Protein AF-A0A2V9Z1U7-F1 (afdb_monomer_lite)

Radius of gyration: 29.33 Å; chains: 1; bounding box: 51×24×94 Å

Foldseek 3Di:
DAPPPQDDKDKDKDKDKDKDDPDPQKIKMKIKIKIKIFQDWDFDFLFDADPVVLVLLQVQCCVVVNDPPPDDSQQRDAKDARPDPPGLARMRARCVQQVNRTLLGGQAVPCVDPRVVCLVSSLRRCVSVVGDSVCHCVPDDRPPRDNDHTDGHTGRGDMDMDMDIDMDMDGDDDDD

Secondary structure (DSSP, 8-state):
-B-TT----EEEEEEEEEEEEEETTEEEEEEEEEEEEEEEEEEEETT---HHHHHHHHHHHHHTTSS-TTS-GGG----EE--STT-S-SEE--TTTTTTT-TT-S-TTTTTTTTGGGHHHHHHHHHHHT------TTTS--TT---SS--EEEEEEEEEEEEEEEEEEEE-----

Sequence (176 aa):
PQGKNFVYSYSQQVNFTVEQDLGNGFALSLAYNYNGGRHLNRPINANAPRGDLLAANWQAAVAAGAAQGTTSPLSVGSCGVNPIPGSPLPFYVPAPLVSFFRPSGLNPSLAGGAFTPCIPLALADMQATGLNAACNPAATGLANCVPFSDMDANYSNGSSIYHGFSTNLRKRFGSH

Structure (mmCIF, N/CA/C/O backbone):
data_AF-A0A2V9Z1U7-F1
#
_entry.id   AF-A0A2V9Z1U7-F1
#
loop_
_atom_site.group_PDB
_atom_site.id
_atom_site.type_symbol
_atom_site.label_atom_id
_atom_site.label_alt_id
_atom_site.label_comp_id
_atom_site.label_asym_id
_atom_site.label_entity_id
_atom_site.label_seq_id
_atom_site.pdbx_PDB_ins_code
_atom_site.Cartn_x
_atom_site.Cartn_y
_atom_site.Cartn_z
_atom_site.occupancy
_atom_site.B_iso_or_equiv
_atom_site.auth_seq_id
_atom_site.auth_comp_id
_atom_site.auth_asym_id
_atom_site.auth_atom_id
_atom_site.pdbx_PDB_model_num
ATOM 1 N N . PRO A 1 1 ? -17.326 3.545 0.728 1.00 52.25 1 PRO A N 1
ATOM 2 C CA . PRO A 1 1 ? -17.558 2.116 0.409 1.00 52.25 1 PRO A CA 1
ATOM 3 C C . PRO A 1 1 ? -17.454 1.295 1.696 1.00 52.25 1 PRO A C 1
ATOM 5 O O . PRO A 1 1 ? -16.629 1.618 2.543 1.00 52.25 1 PRO A O 1
ATOM 8 N N . GLN A 1 2 ? -18.326 0.308 1.881 1.00 45.94 2 GLN A N 1
ATOM 9 C CA . GLN A 1 2 ? -18.395 -0.480 3.117 1.00 45.94 2 GLN A CA 1
ATOM 10 C C . GLN A 1 2 ? -17.534 -1.737 2.946 1.00 45.94 2 GLN A C 1
ATOM 12 O O . GLN A 1 2 ? -17.553 -2.341 1.872 1.00 45.94 2 GLN A O 1
ATOM 17 N N . GLY A 1 3 ? -16.773 -2.140 3.967 1.00 55.97 3 GLY A N 1
ATOM 18 C CA . GLY A 1 3 ? -16.078 -3.429 3.921 1.00 55.97 3 GLY A CA 1
ATOM 19 C C . GLY A 1 3 ? -17.072 -4.579 3.694 1.00 55.97 3 GLY A C 1
ATOM 20 O O . GLY A 1 3 ? -18.197 -4.524 4.186 1.00 55.97 3 GLY A O 1
ATOM 21 N N . LYS A 1 4 ? -16.663 -5.640 2.980 1.00 53.56 4 LYS A N 1
ATOM 22 C CA . LYS A 1 4 ? -17.518 -6.804 2.641 1.00 53.56 4 LYS A CA 1
ATOM 23 C C . LYS A 1 4 ? -18.218 -7.444 3.859 1.00 53.56 4 LYS A C 1
ATOM 25 O O . LYS A 1 4 ? -19.265 -8.055 3.698 1.00 53.56 4 LYS A O 1
ATOM 30 N N . ASN A 1 5 ? -17.670 -7.248 5.062 1.00 60.91 5 ASN A N 1
ATOM 31 C CA . ASN A 1 5 ? -18.183 -7.759 6.338 1.00 60.91 5 ASN A CA 1
ATOM 32 C C . ASN A 1 5 ? -18.573 -6.628 7.312 1.00 60.91 5 ASN A C 1
ATOM 34 O O . ASN A 1 5 ? -18.340 -6.736 8.515 1.00 60.91 5 ASN A O 1
ATOM 38 N N . PHE A 1 6 ? -19.075 -5.496 6.812 1.00 55.62 6 PHE A N 1
ATOM 39 C CA . PHE A 1 6 ? -19.526 -4.409 7.680 1.00 55.62 6 PHE A CA 1
ATOM 40 C C . PHE A 1 6 ? -20.732 -4.858 8.518 1.00 55.62 6 PHE A C 1
ATOM 42 O O . PHE A 1 6 ? -21.771 -5.233 7.981 1.00 55.62 6 PHE A O 1
ATOM 49 N N . VAL A 1 7 ? -20.587 -4.796 9.841 1.00 62.97 7 VAL A N 1
ATOM 50 C CA . VAL A 1 7 ? -21.647 -5.056 10.823 1.00 62.97 7 VAL A CA 1
ATOM 51 C C . VAL A 1 7 ? -21.935 -3.749 11.552 1.00 62.97 7 VAL A C 1
ATOM 53 O O . VAL A 1 7 ? -21.013 -2.981 11.816 1.00 62.97 7 VAL A O 1
ATOM 56 N N . TYR A 1 8 ? -23.193 -3.464 11.876 1.00 64.31 8 TYR A N 1
ATOM 57 C CA . TYR A 1 8 ? -23.514 -2.272 12.659 1.00 64.31 8 TYR A CA 1
ATOM 58 C C . TYR A 1 8 ? -22.912 -2.355 14.066 1.00 64.31 8 TYR A C 1
ATOM 60 O O . TYR A 1 8 ? -22.932 -3.408 14.706 1.00 64.31 8 TYR A O 1
ATOM 68 N N . SER A 1 9 ? -22.389 -1.226 14.545 1.00 63.44 9 SER A N 1
ATOM 69 C CA . SER A 1 9 ? -21.884 -1.101 15.908 1.00 63.44 9 SER A CA 1
ATOM 70 C C . SER A 1 9 ? -22.987 -1.395 16.914 1.00 63.44 9 SER A C 1
ATOM 72 O O . SER A 1 9 ? -24.092 -0.865 16.785 1.00 63.44 9 SER A O 1
ATOM 74 N N . TYR A 1 10 ? -22.672 -2.156 17.954 1.00 70.81 10 TYR A N 1
ATOM 75 C CA . TYR A 1 10 ? -23.568 -2.339 19.091 1.00 70.81 10 TYR A CA 1
ATOM 76 C C . TYR A 1 10 ? -22.789 -2.251 20.400 1.00 70.81 10 TYR A C 1
ATOM 78 O O . TYR A 1 10 ? -21.583 -2.503 20.438 1.00 70.81 10 TYR A O 1
ATOM 86 N N . SER A 1 11 ? -23.476 -1.894 21.483 1.00 76.69 11 SER A N 1
ATOM 87 C CA . SER A 1 11 ? -22.908 -1.875 22.829 1.00 76.69 11 SER A CA 1
ATOM 88 C C . SER A 1 11 ? -23.723 -2.751 23.773 1.00 76.69 11 SER A C 1
ATOM 90 O O . SER A 1 11 ? -24.952 -2.731 23.766 1.00 76.69 11 SER A O 1
ATOM 92 N N . GLN A 1 12 ? -23.025 -3.559 24.567 1.00 80.50 12 GLN A N 1
ATOM 93 C CA . GLN A 1 12 ? -23.611 -4.352 25.643 1.00 80.50 12 GLN A CA 1
ATOM 94 C C . GLN A 1 12 ? -23.310 -3.664 26.965 1.00 80.50 12 GLN A C 1
ATOM 96 O O . GLN A 1 12 ? -22.145 -3.434 27.280 1.00 80.50 12 GLN A O 1
ATOM 101 N N . GLN A 1 13 ? -24.350 -3.346 27.729 1.00 84.81 13 GLN A N 1
ATOM 102 C CA . GLN A 1 13 ? -24.216 -2.685 29.023 1.00 84.81 13 GLN A CA 1
ATOM 103 C C . GLN A 1 13 ? -24.748 -3.590 30.132 1.00 84.81 13 GLN A C 1
ATOM 105 O O . GLN A 1 13 ? -25.835 -4.149 30.003 1.00 84.81 13 GLN A O 1
ATOM 110 N N . VAL A 1 14 ? -23.977 -3.739 31.209 1.00 85.25 14 VAL A N 1
ATOM 111 C CA . VAL A 1 14 ? -24.363 -4.494 32.408 1.00 85.25 14 VAL A CA 1
ATOM 112 C C . VAL A 1 14 ? -24.071 -3.630 33.622 1.00 85.25 14 VAL A C 1
ATOM 114 O O . VAL A 1 14 ? -22.937 -3.205 33.807 1.00 85.25 14 VAL A O 1
ATOM 117 N N . ASN A 1 15 ? -25.083 -3.399 34.454 1.00 86.69 15 ASN A N 1
ATOM 118 C CA . ASN A 1 15 ? -24.939 -2.685 35.717 1.00 86.69 15 ASN A CA 1
ATOM 119 C C . ASN A 1 15 ? -25.373 -3.621 36.846 1.00 86.69 15 ASN A C 1
ATOM 121 O O . ASN A 1 15 ? -26.467 -4.184 36.803 1.00 86.69 15 ASN A O 1
ATOM 125 N N . PHE A 1 16 ? -24.508 -3.805 37.833 1.00 88.50 16 PHE A N 1
ATOM 126 C CA . PHE A 1 16 ? -24.722 -4.660 38.990 1.00 88.50 16 PHE A CA 1
ATOM 127 C C . PHE A 1 16 ? -24.520 -3.837 40.255 1.00 88.50 16 PHE A C 1
ATOM 129 O O . PHE A 1 16 ? -23.466 -3.232 40.422 1.00 88.50 16 PHE A O 1
ATOM 136 N N . THR A 1 17 ? -25.504 -3.844 41.151 1.00 90.88 17 THR A N 1
ATOM 137 C CA . THR A 1 17 ? -25.429 -3.110 42.416 1.00 90.88 17 THR A CA 1
ATOM 138 C C . THR A 1 17 ? -25.871 -4.008 43.558 1.00 90.88 17 THR A C 1
ATOM 140 O O . THR A 1 17 ? -26.932 -4.626 43.486 1.00 90.88 17 THR A O 1
ATOM 143 N N . VAL A 1 18 ? -25.072 -4.050 44.622 1.00 91.00 18 VAL A N 1
ATOM 144 C CA . VAL A 1 18 ? -25.425 -4.672 45.900 1.00 91.00 18 VAL A CA 1
ATOM 145 C C . VAL A 1 18 ? -25.457 -3.585 46.956 1.00 91.00 18 VAL A C 1
ATOM 147 O O . VAL A 1 18 ? -24.520 -2.797 47.077 1.00 91.00 18 VAL A O 1
ATOM 150 N N . GLU A 1 19 ? -26.535 -3.556 47.725 1.00 92.31 19 GLU A N 1
ATOM 151 C CA . GLU A 1 19 ? -26.686 -2.672 48.872 1.00 92.31 19 GLU A CA 1
ATOM 152 C C . GLU A 1 19 ? -26.886 -3.515 50.128 1.00 92.31 19 GLU A C 1
ATOM 154 O O . GLU A 1 19 ? -27.654 -4.478 50.129 1.00 92.31 19 GLU A O 1
ATOM 159 N N . GLN A 1 20 ? -26.171 -3.158 51.190 1.00 91.62 20 GLN A N 1
ATOM 160 C CA . GLN A 1 20 ? -26.254 -3.807 52.485 1.00 91.62 20 GLN A CA 1
ATOM 161 C C . GLN A 1 20 ? -26.393 -2.754 53.583 1.00 91.62 20 GLN A C 1
ATOM 163 O O . GLN A 1 20 ? -25.544 -1.872 53.734 1.00 91.62 20 GLN A O 1
ATOM 168 N N . ASP A 1 21 ? -27.453 -2.881 54.377 1.00 90.31 21 ASP A N 1
ATOM 169 C CA . ASP A 1 21 ? -27.580 -2.170 55.645 1.00 90.31 21 ASP A CA 1
ATOM 170 C C . ASP A 1 21 ? -26.644 -2.829 56.669 1.00 90.31 21 ASP A C 1
ATOM 172 O O . ASP A 1 21 ? -26.702 -4.039 56.903 1.00 90.31 21 ASP A O 1
ATOM 176 N N . LEU A 1 22 ? -25.735 -2.037 57.233 1.00 88.75 22 LEU A N 1
ATOM 177 C CA . LEU A 1 22 ? -24.752 -2.479 58.222 1.00 88.75 22 LEU A CA 1
ATOM 178 C C . LEU A 1 22 ? -25.235 -2.226 59.661 1.00 88.75 22 LEU A C 1
ATOM 180 O O . LEU A 1 22 ? -24.518 -2.530 60.615 1.00 88.75 22 LEU A O 1
ATOM 184 N N . GLY A 1 23 ? -26.441 -1.677 59.834 1.00 85.81 23 GLY A N 1
ATOM 185 C CA . GLY A 1 23 ? -26.992 -1.294 61.126 1.00 85.81 23 GLY A CA 1
ATOM 186 C C . GLY A 1 23 ? -26.387 0.002 61.671 1.00 85.81 23 GLY A C 1
ATOM 187 O O . GLY A 1 23 ? -25.462 0.589 61.106 1.00 85.81 23 GLY A O 1
ATOM 188 N N . ASN A 1 24 ? -26.938 0.496 62.786 1.00 86.12 24 ASN A N 1
ATOM 189 C CA . ASN A 1 24 ? -26.499 1.737 63.450 1.00 86.12 24 ASN A CA 1
ATOM 190 C C . ASN A 1 24 ? -26.445 2.966 62.515 1.00 86.12 24 ASN A C 1
ATOM 192 O O . ASN A 1 24 ? -25.608 3.857 62.676 1.00 86.12 24 ASN A O 1
ATOM 196 N N . GLY A 1 25 ? -27.327 2.999 61.510 1.00 86.62 25 GLY A N 1
ATOM 197 C CA . GLY A 1 25 ? -27.404 4.073 60.522 1.00 86.62 25 GLY A CA 1
ATOM 198 C C . GLY A 1 25 ? -26.358 4.006 59.405 1.00 86.62 25 GLY A C 1
ATOM 199 O O . GLY A 1 25 ? -26.243 4.982 58.663 1.00 86.62 25 GLY A O 1
ATOM 200 N N . PHE A 1 26 ? -25.602 2.914 59.260 1.00 89.00 26 PHE A N 1
ATOM 201 C CA . PHE A 1 26 ? -24.654 2.718 58.161 1.00 89.00 26 PHE A CA 1
ATOM 202 C C . PHE A 1 26 ? -25.255 1.890 57.022 1.00 89.00 26 PHE A C 1
ATOM 204 O O . PHE A 1 26 ? -25.821 0.832 57.257 1.00 89.00 26 PHE A O 1
ATOM 211 N N . ALA A 1 27 ? -25.048 2.324 55.782 1.00 91.62 27 ALA A N 1
ATOM 212 C CA . ALA A 1 27 ? -25.378 1.557 54.583 1.00 91.62 27 ALA A CA 1
ATOM 213 C C . ALA A 1 27 ? -24.180 1.535 53.630 1.00 91.62 27 ALA A C 1
ATOM 215 O O . ALA A 1 27 ? -23.564 2.576 53.383 1.00 91.62 27 ALA A O 1
ATOM 216 N N . LEU A 1 28 ? -23.856 0.358 53.099 1.00 91.00 28 LEU A N 1
ATOM 217 C CA . LEU A 1 28 ? -22.817 0.148 52.095 1.00 91.00 28 LEU A CA 1
ATOM 218 C C . LEU A 1 28 ? -23.465 -0.202 50.756 1.00 91.00 28 LEU A C 1
ATOM 220 O O . LEU A 1 28 ? -24.270 -1.123 50.674 1.00 91.00 28 LEU A O 1
ATOM 224 N N . SER A 1 29 ? -23.068 0.498 49.700 1.00 91.75 29 SER A N 1
ATOM 225 C CA . SER A 1 29 ? -23.453 0.210 48.322 1.00 91.75 29 SER A CA 1
ATOM 226 C C . SER A 1 29 ? -22.208 -0.041 47.481 1.00 91.75 29 SER A C 1
ATOM 228 O O . SER A 1 29 ? -21.264 0.752 47.487 1.00 91.75 29 SER A O 1
ATOM 230 N N . LEU A 1 30 ? -22.203 -1.158 46.764 1.00 92.19 30 LEU A N 1
ATOM 231 C CA . LEU A 1 30 ? -21.177 -1.533 45.802 1.00 92.19 30 LEU A CA 1
ATOM 232 C C . LEU A 1 30 ? -21.844 -1.599 44.434 1.00 92.19 30 LEU A C 1
ATOM 234 O O . LEU A 1 30 ? -22.808 -2.343 44.265 1.00 92.19 30 LEU A O 1
ATOM 238 N N . ALA A 1 31 ? -21.335 -0.849 43.463 1.00 91.00 31 ALA A N 1
ATOM 239 C CA . ALA A 1 31 ? -21.842 -0.862 42.101 1.00 91.00 31 ALA A CA 1
ATOM 240 C C . ALA A 1 31 ? -20.720 -1.157 41.104 1.00 91.00 31 ALA A C 1
ATOM 242 O O . ALA A 1 31 ? -19.598 -0.665 41.218 1.00 91.00 31 ALA A O 1
ATOM 243 N N . TYR A 1 32 ? -21.041 -1.965 40.104 1.00 89.31 32 TYR A N 1
ATOM 244 C CA . TYR A 1 32 ? -20.178 -2.320 38.996 1.00 89.31 32 TYR A CA 1
ATOM 245 C C . TYR A 1 32 ? -20.922 -2.105 37.683 1.00 89.31 32 TYR A C 1
ATOM 247 O O . TYR A 1 32 ? -21.988 -2.671 37.462 1.00 89.31 32 TYR A O 1
ATOM 255 N N . ASN A 1 33 ? -20.328 -1.319 36.799 1.00 87.81 33 ASN A N 1
ATOM 256 C CA . ASN A 1 33 ? -20.848 -0.999 35.483 1.00 87.81 33 ASN A CA 1
ATOM 257 C C . ASN A 1 33 ? -19.879 -1.525 34.423 1.00 87.81 33 ASN A C 1
ATOM 259 O O . ASN A 1 33 ? -18.666 -1.327 34.508 1.00 87.81 33 ASN A O 1
ATOM 263 N N . TYR A 1 34 ? -20.421 -2.160 33.398 1.00 88.00 34 TYR A N 1
ATOM 264 C CA . TYR A 1 34 ? -19.711 -2.669 32.236 1.00 88.00 34 TYR A CA 1
ATOM 265 C C . TYR A 1 34 ? -20.351 -2.106 30.975 1.00 88.00 34 TYR A C 1
ATOM 267 O O . TYR A 1 34 ? -21.572 -2.134 30.836 1.00 88.00 34 TYR A O 1
ATOM 275 N N . ASN A 1 35 ? -19.527 -1.648 30.037 1.00 85.44 35 ASN A N 1
ATOM 276 C CA . ASN A 1 35 ? -19.962 -1.288 28.695 1.00 85.44 35 ASN A CA 1
ATOM 277 C C . ASN A 1 35 ? -18.980 -1.851 27.661 1.00 85.44 35 ASN A C 1
ATOM 279 O O . ASN A 1 35 ? -17.834 -1.411 27.582 1.00 85.44 35 ASN A O 1
ATOM 283 N N . GLY A 1 36 ? -19.430 -2.822 26.871 1.00 81.12 36 GLY A N 1
ATOM 284 C CA . GLY A 1 36 ? -18.673 -3.449 25.793 1.00 81.12 36 GLY A CA 1
ATOM 285 C C . GLY A 1 36 ? -19.216 -3.042 24.429 1.00 81.12 36 GLY A C 1
ATOM 286 O O . GLY A 1 36 ? -20.177 -3.633 23.938 1.00 81.12 36 GLY A O 1
ATOM 287 N N . GLY A 1 37 ? -18.591 -2.052 23.798 1.00 78.94 37 GLY A N 1
ATOM 288 C CA . GLY A 1 37 ? -18.827 -1.694 22.404 1.00 78.94 37 GLY A CA 1
ATOM 289 C C . GLY A 1 37 ? -18.100 -2.648 21.456 1.00 78.94 37 GLY A C 1
ATOM 290 O O . GLY A 1 37 ? -16.893 -2.865 21.587 1.00 78.94 37 GLY A O 1
ATOM 291 N N . ARG A 1 38 ? -18.816 -3.198 20.476 1.00 78.19 38 ARG A N 1
ATOM 292 C CA . ARG A 1 38 ? -18.257 -3.997 19.378 1.00 78.19 38 ARG A CA 1
ATOM 293 C C . ARG A 1 38 ? -18.634 -3.395 18.039 1.00 78.19 38 ARG A C 1
ATOM 295 O O . ARG A 1 38 ? -19.595 -2.633 17.942 1.00 78.19 38 ARG A O 1
ATOM 302 N N . HIS A 1 39 ? -17.884 -3.775 17.007 1.00 74.56 39 HIS A N 1
ATOM 303 C CA . HIS A 1 39 ? -18.138 -3.329 15.641 1.00 74.56 39 HIS A CA 1
ATOM 304 C C . HIS A 1 39 ? -18.102 -1.797 15.533 1.00 74.56 39 HIS A C 1
ATOM 306 O O . HIS A 1 39 ? -18.894 -1.174 14.834 1.00 74.56 39 HIS A O 1
ATOM 312 N N . LEU A 1 40 ? -17.189 -1.165 16.283 1.00 67.69 40 LEU A N 1
ATOM 313 C CA . LEU A 1 40 ? -16.970 0.270 16.175 1.00 67.69 40 LEU A CA 1
ATOM 314 C C . LEU A 1 40 ? -16.389 0.574 14.799 1.00 67.69 40 LEU A C 1
ATOM 316 O O . LEU A 1 40 ? -15.458 -0.097 14.337 1.00 67.69 40 LEU A O 1
ATOM 320 N N . ASN A 1 41 ? -16.935 1.617 14.184 1.00 65.06 41 ASN A N 1
ATOM 321 C CA . ASN A 1 41 ? -16.491 2.080 12.889 1.00 65.06 41 ASN A CA 1
ATOM 322 C C . ASN A 1 41 ? -15.068 2.651 12.977 1.00 65.06 41 ASN A C 1
ATOM 324 O O . ASN A 1 41 ? -14.801 3.558 13.765 1.00 65.06 41 ASN A O 1
ATOM 328 N N . ARG A 1 42 ? -14.169 2.137 12.141 1.00 65.12 42 ARG A N 1
ATOM 329 C CA . ARG A 1 42 ? -12.825 2.665 11.921 1.00 65.12 42 ARG A CA 1
ATOM 330 C C . ARG A 1 42 ? -12.665 2.962 10.431 1.00 65.12 42 ARG A C 1
ATOM 332 O O . ARG A 1 42 ? -12.580 2.013 9.646 1.00 65.12 42 ARG A O 1
ATOM 339 N N . PRO A 1 43 ? -12.612 4.241 10.027 1.00 64.56 43 PRO A N 1
ATOM 340 C CA . PRO A 1 43 ? -12.231 4.581 8.667 1.00 64.56 43 PRO A CA 1
ATOM 341 C C . PRO A 1 43 ? -10.753 4.220 8.481 1.00 64.56 43 PRO A C 1
ATOM 343 O O . PRO A 1 43 ? -9.889 4.715 9.205 1.00 64.56 43 PRO A O 1
ATOM 346 N N . ILE A 1 44 ? -10.466 3.305 7.558 1.00 68.44 44 ILE A N 1
ATOM 347 C CA . ILE A 1 44 ? -9.102 2.972 7.140 1.00 68.44 44 ILE A CA 1
ATOM 348 C C . ILE A 1 44 ? -9.077 3.042 5.620 1.00 68.44 44 ILE A C 1
ATOM 350 O O . ILE A 1 44 ? -9.972 2.532 4.944 1.00 68.44 44 ILE A O 1
ATOM 354 N N . ASN A 1 45 ? -8.032 3.653 5.081 1.00 67.75 45 ASN A N 1
ATOM 355 C CA . ASN A 1 45 ? -7.813 3.684 3.649 1.00 67.75 45 ASN A CA 1
ATOM 356 C C . ASN A 1 45 ? -7.455 2.277 3.139 1.00 67.75 45 ASN A C 1
ATOM 358 O O . ASN A 1 45 ? -6.343 1.790 3.342 1.00 67.75 45 ASN A O 1
ATOM 362 N N . ALA A 1 46 ? -8.407 1.625 2.477 1.00 71.50 46 ALA A N 1
ATOM 363 C CA . ALA A 1 46 ? -8.261 0.287 1.908 1.00 71.50 46 ALA A CA 1
ATOM 364 C C . ALA A 1 46 ? -7.331 0.252 0.687 1.00 71.50 46 ALA A C 1
ATOM 366 O O . ALA A 1 46 ? -6.921 -0.825 0.261 1.00 71.50 46 ALA A O 1
ATOM 367 N N . ASN A 1 47 ? -7.011 1.418 0.120 1.00 73.75 47 ASN A N 1
ATOM 368 C CA . ASN A 1 47 ? -6.200 1.558 -1.082 1.00 73.75 47 ASN A CA 1
ATOM 369 C C . ASN A 1 47 ? -4.949 2.418 -0.844 1.00 73.75 47 ASN A C 1
ATOM 371 O O . ASN A 1 47 ? -4.520 3.143 -1.740 1.00 73.75 47 ASN A O 1
ATOM 375 N N . ALA A 1 48 ? -4.382 2.389 0.365 1.00 81.69 48 ALA A N 1
ATOM 376 C CA . ALA A 1 48 ? -3.194 3.173 0.700 1.00 81.69 48 ALA A CA 1
ATOM 377 C C . ALA A 1 48 ? -1.981 2.795 -0.185 1.00 81.69 48 ALA A C 1
ATOM 379 O O . ALA A 1 48 ? -1.807 1.617 -0.509 1.00 81.69 48 ALA A O 1
ATOM 380 N N . PRO A 1 49 ? -1.134 3.763 -0.584 1.00 85.25 49 PRO A N 1
ATOM 381 C CA . PRO A 1 49 ? 0.035 3.484 -1.414 1.00 85.25 49 PRO A CA 1
ATOM 382 C C . PRO A 1 49 ? 1.103 2.710 -0.629 1.00 85.25 49 PRO A C 1
ATOM 384 O O . PRO A 1 49 ? 1.400 3.030 0.525 1.00 85.25 49 PRO A O 1
ATOM 387 N N . ARG A 1 50 ? 1.718 1.711 -1.270 1.00 89.38 50 ARG A N 1
ATOM 388 C CA . ARG A 1 50 ? 2.868 0.966 -0.733 1.00 89.38 50 ARG A CA 1
ATOM 389 C C . ARG A 1 50 ? 4.140 1.814 -0.845 1.00 89.38 50 ARG A C 1
ATOM 391 O O . ARG A 1 50 ? 4.818 1.809 -1.872 1.00 89.38 50 ARG A O 1
ATOM 398 N N . GLY A 1 51 ? 4.453 2.570 0.210 1.00 90.06 51 GLY A N 1
ATOM 399 C CA . GLY A 1 51 ? 5.643 3.433 0.257 1.00 90.06 51 GLY A CA 1
ATOM 400 C C . GLY A 1 51 ? 6.969 2.670 0.130 1.00 90.06 51 GLY A C 1
ATOM 401 O O . GLY A 1 51 ? 7.922 3.194 -0.440 1.00 90.06 51 GLY A O 1
ATOM 402 N N . ASP A 1 52 ? 7.003 1.418 0.592 1.00 92.50 52 ASP A N 1
ATOM 403 C CA . ASP A 1 52 ? 8.110 0.472 0.413 1.00 92.50 52 ASP A CA 1
ATOM 404 C C . ASP A 1 52 ? 8.399 0.211 -1.072 1.00 92.50 52 ASP A C 1
ATOM 406 O O . ASP A 1 52 ? 9.536 0.356 -1.521 1.00 92.50 52 ASP A O 1
ATOM 410 N N . LEU A 1 53 ? 7.360 -0.105 -1.851 1.00 94.25 53 LEU A N 1
ATOM 411 C CA . LEU A 1 53 ? 7.489 -0.374 -3.284 1.00 94.25 53 LEU A CA 1
ATOM 412 C C . LEU A 1 53 ? 7.803 0.891 -4.076 1.00 94.25 53 LEU A C 1
ATOM 414 O O . LEU A 1 53 ? 8.602 0.852 -5.006 1.00 94.25 53 LEU A O 1
ATOM 418 N N . LEU A 1 54 ? 7.218 2.024 -3.685 1.00 94.00 54 LEU A N 1
ATOM 419 C CA . LEU A 1 54 ? 7.501 3.308 -4.316 1.00 94.00 54 LEU A CA 1
ATOM 420 C C . LEU A 1 54 ? 8.982 3.694 -4.163 1.00 94.00 54 LEU A C 1
ATOM 422 O O . LEU A 1 54 ? 9.612 4.127 -5.129 1.00 94.00 54 LEU A O 1
ATOM 426 N N . ALA A 1 55 ? 9.548 3.497 -2.969 1.00 94.25 55 ALA A N 1
ATOM 427 C CA . ALA A 1 55 ? 10.965 3.726 -2.715 1.00 94.25 55 ALA A CA 1
ATOM 428 C C . ALA A 1 55 ? 11.852 2.727 -3.475 1.00 94.25 55 ALA A C 1
ATOM 430 O O . ALA A 1 55 ? 12.825 3.149 -4.098 1.00 94.25 55 ALA A O 1
ATOM 431 N N . ALA A 1 56 ? 11.502 1.435 -3.488 1.00 94.75 56 ALA A N 1
ATOM 432 C CA . ALA A 1 56 ? 12.250 0.409 -4.221 1.00 94.75 56 ALA A CA 1
ATOM 433 C C . ALA A 1 56 ? 12.270 0.674 -5.738 1.00 94.75 56 ALA A C 1
ATOM 435 O O . ALA A 1 56 ? 13.322 0.596 -6.369 1.00 94.75 56 ALA A O 1
ATOM 436 N N . ASN A 1 57 ? 11.130 1.065 -6.315 1.00 96.44 57 ASN A N 1
ATOM 437 C CA . ASN A 1 57 ? 11.005 1.433 -7.726 1.00 96.44 57 ASN A CA 1
ATOM 438 C C . ASN A 1 57 ? 11.873 2.646 -8.080 1.00 96.44 57 ASN A C 1
ATOM 440 O O . ASN A 1 57 ? 12.540 2.678 -9.112 1.00 96.44 57 ASN A O 1
ATOM 444 N N . TRP A 1 58 ? 11.885 3.649 -7.204 1.00 96.31 58 TRP A N 1
ATOM 445 C CA . TRP A 1 58 ? 12.725 4.826 -7.379 1.00 96.31 58 TRP A CA 1
ATOM 446 C C . TRP A 1 58 ? 14.213 4.504 -7.254 1.00 96.31 58 TRP A C 1
ATOM 448 O O . TRP A 1 58 ? 14.993 4.936 -8.096 1.00 96.31 58 TRP A O 1
ATOM 458 N N . GLN A 1 59 ? 14.613 3.699 -6.269 1.00 95.38 59 GLN A N 1
ATOM 459 C CA . GLN A 1 59 ? 15.997 3.241 -6.129 1.00 95.38 59 GLN A CA 1
ATOM 460 C C . GLN A 1 59 ? 16.458 2.464 -7.365 1.00 95.38 59 GLN A C 1
ATOM 462 O O . GLN A 1 59 ? 17.561 2.696 -7.853 1.00 95.38 59 GLN A O 1
ATOM 467 N N . ALA A 1 60 ? 15.597 1.603 -7.912 1.00 96.12 60 ALA A N 1
ATOM 468 C CA . ALA A 1 60 ? 15.849 0.888 -9.157 1.00 96.12 60 ALA A CA 1
ATOM 469 C C . ALA A 1 60 ? 16.025 1.843 -10.347 1.00 96.12 60 ALA A C 1
ATOM 471 O O . ALA A 1 60 ? 16.984 1.707 -11.105 1.00 96.12 60 ALA A O 1
ATOM 472 N N . ALA A 1 61 ? 15.159 2.853 -10.475 1.00 96.25 61 ALA A N 1
ATOM 473 C CA . ALA A 1 61 ? 15.270 3.873 -11.515 1.00 96.25 61 ALA A CA 1
ATOM 474 C C . ALA A 1 61 ? 16.548 4.721 -11.369 1.00 96.25 61 ALA A C 1
ATOM 476 O O . ALA A 1 61 ? 17.195 5.027 -12.368 1.00 96.25 61 ALA A O 1
ATOM 477 N N . VAL A 1 62 ? 16.951 5.070 -10.143 1.00 95.88 62 VAL A N 1
ATOM 478 C CA . VAL A 1 62 ? 18.214 5.780 -9.875 1.00 95.88 62 VAL A CA 1
ATOM 479 C C . VAL A 1 62 ? 19.415 4.907 -10.236 1.00 95.88 62 VAL A C 1
ATOM 481 O O . VAL A 1 62 ? 20.319 5.370 -10.928 1.00 95.88 62 VAL A O 1
ATOM 484 N N . ALA A 1 63 ? 19.413 3.634 -9.834 1.00 95.62 63 ALA A N 1
ATOM 485 C CA . ALA A 1 63 ? 20.480 2.687 -10.156 1.00 95.62 63 ALA A CA 1
ATOM 486 C C . ALA A 1 63 ? 20.589 2.411 -11.667 1.00 95.62 63 ALA A C 1
ATOM 488 O O . ALA A 1 63 ? 21.686 2.200 -12.176 1.00 95.62 63 ALA A O 1
ATOM 489 N N . ALA A 1 64 ? 19.468 2.460 -12.393 1.00 94.75 64 ALA A N 1
ATOM 490 C CA . ALA A 1 64 ? 19.423 2.345 -13.849 1.00 94.75 64 ALA A CA 1
ATOM 491 C C . ALA A 1 64 ? 19.804 3.647 -14.586 1.00 94.75 64 ALA A C 1
ATOM 493 O O . ALA A 1 64 ? 19.832 3.667 -15.815 1.00 94.75 64 ALA A O 1
ATOM 494 N N . GLY A 1 65 ? 20.060 4.749 -13.868 1.00 94.44 65 GLY A N 1
ATOM 495 C CA . GLY A 1 65 ? 20.323 6.067 -14.457 1.00 94.44 65 GLY A CA 1
ATOM 496 C C . GLY A 1 65 ? 19.086 6.757 -15.050 1.00 94.44 65 GLY A C 1
ATOM 497 O O . GLY A 1 65 ? 19.211 7.779 -15.719 1.00 94.44 65 GLY A O 1
ATOM 498 N N . ALA A 1 66 ? 17.890 6.221 -14.802 1.00 92.62 66 ALA A N 1
ATOM 499 C CA . ALA A 1 66 ? 16.612 6.743 -15.280 1.00 92.62 66 ALA A CA 1
ATOM 500 C C . ALA A 1 66 ? 16.010 7.833 -14.367 1.00 92.62 66 ALA A C 1
ATOM 502 O O . ALA A 1 66 ? 15.075 8.524 -14.771 1.00 92.62 66 ALA A O 1
ATOM 503 N N . ALA A 1 67 ? 16.533 7.996 -13.148 1.00 93.12 67 ALA A N 1
ATOM 504 C CA . ALA A 1 67 ? 16.164 9.043 -12.196 1.00 93.12 67 ALA A CA 1
ATOM 505 C C . ALA A 1 67 ? 17.401 9.554 -11.434 1.00 93.12 67 ALA A C 1
ATOM 507 O O . ALA A 1 67 ? 18.440 8.898 -11.398 1.00 93.12 67 ALA A O 1
ATOM 508 N N . GLN A 1 68 ? 17.295 10.721 -10.794 1.00 92.56 68 GLN A N 1
ATOM 509 C CA . GLN A 1 68 ? 18.358 11.258 -9.933 1.00 92.56 68 GLN A CA 1
ATOM 510 C C . GLN A 1 68 ? 18.031 11.016 -8.458 1.00 92.56 68 GLN A C 1
ATOM 512 O O . GLN A 1 68 ? 16.871 11.116 -8.061 1.00 92.56 68 GLN A O 1
ATOM 517 N N . GLY A 1 69 ? 19.048 10.799 -7.620 1.00 90.00 69 GLY A N 1
ATOM 518 C CA . GLY A 1 69 ? 18.886 10.599 -6.169 1.00 90.00 69 GLY A CA 1
ATOM 519 C C . GLY A 1 69 ? 18.253 11.777 -5.406 1.00 90.00 69 GLY A C 1
ATOM 520 O O . GLY A 1 69 ? 17.921 11.644 -4.234 1.00 90.00 69 GLY A O 1
ATOM 521 N N . THR A 1 70 ? 18.063 12.922 -6.062 1.00 89.81 70 THR A N 1
ATOM 522 C CA . THR A 1 70 ? 17.393 14.123 -5.536 1.00 89.81 70 THR A CA 1
ATOM 523 C C . THR A 1 70 ? 15.927 14.242 -5.965 1.00 89.81 70 THR A C 1
ATOM 525 O O . THR A 1 70 ? 15.220 15.134 -5.498 1.00 89.81 70 THR A O 1
ATOM 528 N N . THR A 1 71 ? 15.460 13.378 -6.870 1.00 90.31 71 THR A N 1
ATOM 529 C CA . THR A 1 71 ? 14.082 13.406 -7.384 1.00 90.31 71 THR A CA 1
ATOM 530 C C . THR A 1 71 ? 13.116 12.693 -6.445 1.00 90.31 71 THR A C 1
ATOM 532 O O . THR A 1 71 ? 13.500 11.824 -5.667 1.00 90.31 71 THR A O 1
ATOM 535 N N . SER A 1 72 ? 11.834 13.052 -6.522 1.00 91.25 72 SER A N 1
ATOM 536 C CA . SER A 1 72 ? 10.794 12.397 -5.727 1.00 91.25 72 SER A CA 1
ATOM 537 C C . SER A 1 72 ? 10.554 10.958 -6.208 1.00 91.25 72 SER A C 1
ATOM 539 O O . SER A 1 72 ? 10.429 10.751 -7.420 1.00 91.25 72 SER A O 1
ATOM 541 N N . PRO A 1 73 ? 10.353 9.974 -5.311 1.00 91.44 73 PRO A N 1
ATOM 542 C CA . PRO A 1 73 ? 9.935 8.622 -5.692 1.00 91.44 73 PRO A CA 1
ATOM 543 C C . PRO A 1 73 ? 8.640 8.557 -6.514 1.00 91.44 73 PRO A C 1
ATOM 545 O O . PRO A 1 73 ? 8.423 7.618 -7.276 1.00 91.44 73 PRO A O 1
ATOM 548 N N . LEU A 1 74 ? 7.793 9.586 -6.417 1.00 91.06 74 LEU A N 1
ATOM 549 C CA . LEU A 1 74 ? 6.562 9.720 -7.202 1.00 91.06 74 LEU A CA 1
ATOM 550 C C . LEU A 1 74 ? 6.812 10.112 -8.669 1.00 91.06 74 LEU A C 1
ATOM 552 O O . LEU A 1 74 ? 5.888 10.060 -9.475 1.00 91.06 74 LEU A O 1
ATOM 556 N N . SER A 1 75 ? 8.032 10.540 -9.009 1.00 90.62 75 SER A N 1
ATOM 557 C CA . SER A 1 75 ? 8.365 11.140 -10.308 1.00 90.62 75 SER A CA 1
ATOM 558 C C . SER A 1 75 ? 8.982 10.174 -11.321 1.00 90.62 75 SER A C 1
ATOM 560 O O . SER A 1 75 ? 9.294 10.589 -12.435 1.00 90.62 75 SER A O 1
ATOM 562 N N . VAL A 1 76 ? 9.133 8.888 -10.976 1.00 93.56 76 VAL A N 1
ATOM 563 C CA . VAL A 1 76 ? 9.591 7.871 -11.935 1.00 93.56 76 VAL A CA 1
ATOM 564 C C . VAL A 1 76 ? 8.614 7.841 -13.112 1.00 93.56 76 VAL A C 1
ATOM 566 O O . VAL A 1 76 ? 7.430 7.560 -12.927 1.00 93.56 76 VAL A O 1
ATOM 569 N N . GLY A 1 77 ? 9.109 8.171 -14.307 1.00 91.12 77 GLY A N 1
ATOM 570 C CA . GLY A 1 77 ? 8.307 8.365 -15.521 1.00 91.12 77 GLY A CA 1
ATOM 571 C C . GLY A 1 77 ? 8.693 7.455 -16.688 1.00 91.12 77 GLY A C 1
ATOM 572 O O . GLY A 1 77 ? 8.155 7.603 -17.778 1.00 91.12 77 GLY A O 1
ATOM 573 N N . SER A 1 78 ? 9.618 6.521 -16.485 1.00 93.19 78 SER A N 1
ATOM 574 C CA . SER A 1 78 ? 10.073 5.562 -17.495 1.00 93.19 78 SER A CA 1
ATOM 575 C C . SER A 1 78 ? 10.070 4.146 -16.923 1.00 93.19 78 SER A C 1
ATOM 577 O O . SER A 1 78 ? 9.821 3.954 -15.730 1.00 93.19 78 SER A O 1
ATOM 579 N N . CYS A 1 79 ? 10.306 3.153 -17.778 1.00 94.88 79 CYS A N 1
ATOM 580 C CA . CYS A 1 79 ? 10.402 1.758 -17.372 1.00 94.88 79 CYS A CA 1
ATOM 581 C C . CYS A 1 79 ? 11.653 1.071 -17.915 1.00 94.88 79 CYS A C 1
ATOM 583 O O . CYS A 1 79 ? 12.209 1.492 -18.930 1.00 94.88 79 CYS A O 1
ATOM 585 N N . GLY A 1 80 ? 12.062 -0.004 -17.246 1.00 95.81 80 GLY A N 1
ATOM 586 C CA . GLY A 1 80 ? 13.191 -0.833 -17.647 1.00 95.81 80 GLY A CA 1
ATOM 587 C C . GLY A 1 80 ? 13.498 -1.928 -16.631 1.00 95.81 80 GLY A C 1
ATOM 588 O O . GLY A 1 80 ? 12.796 -2.096 -15.636 1.00 95.81 80 GLY A O 1
ATOM 589 N N . VAL A 1 81 ? 14.548 -2.700 -16.903 1.00 96.12 81 VAL A N 1
ATOM 590 C CA . VAL A 1 81 ? 15.018 -3.771 -16.011 1.00 96.12 81 VAL A CA 1
ATOM 591 C C . VAL A 1 81 ? 15.563 -3.168 -14.725 1.00 96.12 81 VAL A C 1
ATOM 593 O O . VAL A 1 81 ? 16.314 -2.194 -14.771 1.00 96.12 81 VAL A O 1
ATOM 596 N N . ASN A 1 82 ? 15.208 -3.752 -13.582 1.00 96.12 82 ASN A N 1
ATOM 597 C CA . ASN A 1 82 ? 15.806 -3.367 -12.317 1.00 96.12 82 ASN A CA 1
ATOM 598 C C . ASN A 1 82 ? 17.234 -3.933 -12.217 1.00 96.12 82 ASN A C 1
ATOM 600 O O . ASN A 1 82 ? 17.400 -5.155 -12.229 1.00 96.12 82 ASN A O 1
ATOM 604 N N . PRO A 1 83 ? 18.274 -3.088 -12.100 1.00 95.56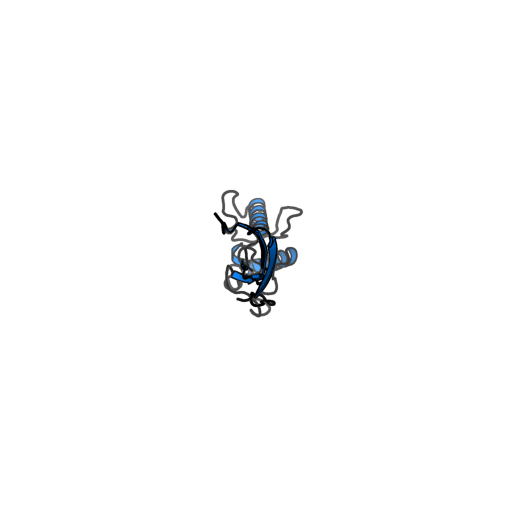 83 PRO A N 1
ATOM 605 C CA . PRO A 1 83 ? 19.651 -3.560 -12.005 1.00 95.56 83 PRO A CA 1
ATOM 606 C C . PRO A 1 83 ? 20.031 -4.052 -10.599 1.00 95.56 83 PRO A C 1
ATOM 608 O O . PRO A 1 83 ? 21.133 -4.565 -10.429 1.00 95.56 83 PRO A O 1
ATOM 611 N N . ILE A 1 84 ? 19.171 -3.878 -9.587 1.00 94.88 84 ILE A N 1
ATOM 612 C CA . ILE A 1 84 ? 19.449 -4.216 -8.186 1.00 94.88 84 ILE A CA 1
ATOM 613 C C . ILE A 1 84 ? 19.113 -5.697 -7.926 1.00 94.88 84 ILE A C 1
ATOM 615 O O . ILE A 1 84 ? 17.932 -6.064 -7.915 1.00 94.88 84 ILE A O 1
ATOM 619 N N . PRO A 1 85 ? 20.108 -6.566 -7.655 1.00 90.81 85 PRO A N 1
ATOM 620 C CA . PRO A 1 85 ? 19.856 -7.972 -7.351 1.00 90.81 85 PRO A CA 1
ATOM 621 C C . PRO A 1 85 ? 19.075 -8.133 -6.041 1.00 90.81 85 PRO A C 1
ATOM 623 O O . PRO A 1 85 ? 19.389 -7.490 -5.042 1.00 90.81 85 PRO A O 1
ATOM 626 N N . GLY A 1 86 ? 18.072 -9.015 -6.030 1.00 87.12 86 GLY A N 1
ATOM 627 C CA . GLY A 1 86 ? 17.261 -9.291 -4.836 1.00 87.12 86 GLY A CA 1
ATOM 628 C C . GLY A 1 86 ? 16.213 -8.223 -4.502 1.00 87.12 86 GLY A C 1
ATOM 629 O O . GLY A 1 86 ? 15.586 -8.302 -3.448 1.00 87.12 86 GLY A O 1
ATOM 630 N N . SER A 1 87 ? 16.003 -7.240 -5.383 1.00 90.44 87 SER A N 1
ATOM 631 C CA . SER A 1 87 ? 14.907 -6.279 -5.250 1.00 90.44 87 SER A CA 1
ATOM 632 C C . SER A 1 87 ? 13.533 -6.975 -5.269 1.00 90.44 87 SER A C 1
ATOM 634 O O . SER A 1 87 ? 13.348 -7.928 -6.031 1.00 90.44 87 SER A O 1
ATOM 636 N N . PRO A 1 88 ? 12.539 -6.482 -4.498 1.00 90.38 88 PRO A N 1
ATOM 637 C CA . PRO A 1 88 ? 11.162 -6.984 -4.560 1.00 90.38 88 PRO A CA 1
ATOM 638 C C . PRO A 1 88 ? 10.475 -6.709 -5.907 1.00 90.38 88 PRO A C 1
ATOM 640 O O . PRO A 1 88 ? 9.460 -7.331 -6.214 1.00 90.38 88 PRO A O 1
ATOM 643 N N . LEU A 1 89 ? 11.007 -5.769 -6.693 1.00 94.69 89 LEU A N 1
ATOM 644 C CA . LEU A 1 89 ? 10.513 -5.405 -8.018 1.00 94.69 89 LEU A CA 1
ATOM 645 C C . LEU A 1 89 ? 11.522 -5.854 -9.086 1.00 94.69 89 LEU A C 1
ATOM 647 O O . LEU A 1 89 ? 12.663 -5.383 -9.034 1.00 94.69 89 LEU A O 1
ATOM 651 N N . PRO A 1 90 ? 11.154 -6.735 -10.034 1.00 93.94 90 PRO A N 1
ATOM 652 C CA . PRO A 1 90 ? 12.024 -7.119 -11.150 1.00 93.94 90 PRO A CA 1
ATOM 653 C C . PRO A 1 90 ? 12.279 -5.986 -12.157 1.00 93.94 90 PRO A C 1
ATOM 655 O O . PRO A 1 90 ? 13.292 -6.004 -12.861 1.00 93.94 90 PRO A O 1
ATOM 658 N N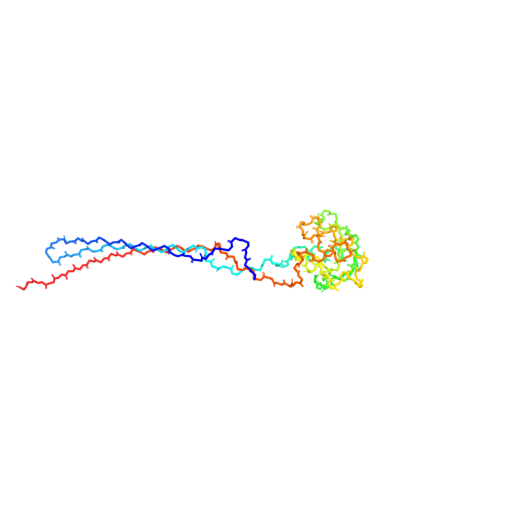 . PHE A 1 91 ? 11.397 -4.989 -12.219 1.00 96.25 91 PHE A N 1
ATOM 659 C CA . PHE A 1 91 ? 11.513 -3.835 -13.102 1.00 96.25 91 PHE A CA 1
ATOM 660 C C . PHE A 1 91 ? 11.444 -2.527 -12.309 1.00 96.25 91 PHE A C 1
ATOM 662 O O . PHE A 1 91 ? 11.181 -2.506 -11.106 1.00 96.25 91 PHE A O 1
ATOM 669 N N . TYR A 1 92 ? 11.760 -1.425 -12.982 1.00 95.81 92 TYR A N 1
ATOM 670 C CA . TYR A 1 92 ? 11.260 -0.119 -12.577 1.00 95.81 92 TYR A CA 1
ATOM 671 C C . TYR A 1 92 ? 10.224 0.330 -13.598 1.00 95.81 92 TYR A C 1
ATOM 673 O O . TYR A 1 92 ? 10.355 0.056 -14.795 1.00 95.81 92 TYR A O 1
ATOM 681 N N . VAL A 1 93 ? 9.183 1.007 -13.131 1.00 95.25 93 VAL A N 1
ATOM 682 C CA . VAL A 1 93 ? 8.050 1.443 -13.949 1.00 95.25 93 VAL A CA 1
ATOM 683 C C . VAL A 1 93 ? 7.576 2.832 -13.541 1.00 95.25 93 VAL A C 1
ATOM 685 O O . VAL A 1 93 ? 7.845 3.275 -12.419 1.00 95.25 93 VAL A O 1
ATOM 688 N N . PRO A 1 94 ? 6.837 3.541 -14.414 1.00 93.69 94 PRO A N 1
ATOM 689 C CA . PRO A 1 94 ? 6.287 4.831 -14.056 1.00 93.69 94 PRO A CA 1
ATOM 690 C C . PRO A 1 94 ? 5.391 4.705 -12.822 1.00 93.69 94 PRO A C 1
ATOM 692 O O . PRO A 1 94 ? 4.374 4.011 -12.851 1.00 93.69 94 PRO A O 1
ATOM 695 N N . ALA A 1 95 ? 5.738 5.411 -11.746 1.00 92.12 95 ALA A N 1
ATOM 696 C CA . ALA A 1 95 ? 4.951 5.419 -10.518 1.00 92.12 95 ALA A CA 1
ATOM 697 C C . ALA A 1 95 ? 3.459 5.747 -10.758 1.00 92.12 95 ALA A C 1
ATOM 699 O O . ALA A 1 95 ? 2.614 5.034 -10.212 1.00 92.12 95 ALA A O 1
ATOM 700 N N . PRO A 1 96 ? 3.080 6.734 -11.603 1.00 89.31 96 PRO A N 1
ATOM 701 C CA . PRO A 1 96 ? 1.666 7.014 -11.852 1.00 89.31 96 PRO A CA 1
ATOM 702 C C . PRO A 1 96 ? 0.948 5.912 -12.651 1.00 89.31 96 PRO A C 1
ATOM 704 O O . PRO A 1 96 ? -0.265 5.762 -12.495 1.00 89.31 96 PRO A O 1
ATOM 707 N N . LEU A 1 97 ? 1.662 5.114 -13.463 1.00 88.62 97 LEU A N 1
ATOM 708 C CA . LEU A 1 97 ? 1.072 4.009 -14.234 1.00 88.62 97 LEU A CA 1
ATOM 709 C C . LEU A 1 97 ? 0.525 2.915 -13.313 1.00 88.62 97 LEU A C 1
ATOM 711 O O . LEU A 1 97 ? -0.536 2.371 -13.590 1.00 88.62 97 LEU A O 1
ATOM 715 N N . VAL A 1 98 ? 1.209 2.623 -12.208 1.00 89.00 98 VAL A N 1
ATOM 716 C CA . VAL A 1 98 ? 0.796 1.626 -11.202 1.00 89.00 98 VAL A CA 1
ATOM 717 C C . VAL A 1 98 ? 0.051 2.256 -10.023 1.00 89.00 98 VAL A C 1
ATOM 719 O O . VAL A 1 98 ? 0.095 1.748 -8.903 1.00 89.00 98 VAL A O 1
ATOM 722 N N . SER A 1 99 ? -0.587 3.411 -10.244 1.00 87.69 99 SER A N 1
ATOM 723 C CA . SER A 1 99 ? -1.298 4.174 -9.211 1.00 87.69 99 SER A CA 1
ATOM 724 C C . SER A 1 99 ? -0.457 4.397 -7.946 1.00 87.69 99 SER A C 1
ATOM 726 O O . SER A 1 99 ? -0.981 4.340 -6.841 1.00 87.69 99 SER A O 1
ATOM 728 N N . PHE A 1 100 ? 0.851 4.623 -8.083 1.00 90.94 100 PHE A N 1
ATOM 729 C CA . PHE A 1 100 ? 1.799 4.757 -6.969 1.00 90.94 100 PHE A CA 1
ATOM 730 C C . PHE A 1 100 ? 1.873 3.510 -6.065 1.00 90.94 100 PHE A C 1
ATOM 732 O O . PHE A 1 100 ? 1.975 3.626 -4.844 1.00 90.94 100 PHE A O 1
ATOM 739 N N . PHE A 1 101 ? 1.810 2.317 -6.671 1.00 90.75 101 PHE A N 1
ATOM 740 C CA . PHE A 1 101 ? 1.827 1.006 -6.004 1.00 90.75 101 PHE A CA 1
ATOM 741 C C . PHE A 1 101 ? 0.693 0.816 -4.991 1.00 90.75 101 PHE A C 1
ATOM 743 O O . PHE A 1 101 ? 0.853 0.217 -3.926 1.00 90.75 101 PHE A O 1
ATOM 750 N N . ARG A 1 102 ? -0.481 1.347 -5.319 1.00 87.25 102 ARG A N 1
ATOM 751 C CA . ARG A 1 102 ? -1.701 1.108 -4.549 1.00 87.25 102 ARG A CA 1
ATOM 752 C C . ARG A 1 102 ? -2.270 -0.286 -4.850 1.00 87.25 102 ARG A C 1
ATOM 754 O O . ARG A 1 102 ? -2.117 -0.772 -5.973 1.00 87.25 102 ARG A O 1
ATOM 761 N N . PRO A 1 103 ? -2.983 -0.917 -3.897 1.00 82.88 103 PRO A N 1
ATOM 762 C CA . PRO A 1 103 ? -3.697 -2.178 -4.113 1.00 82.88 103 PRO A CA 1
ATOM 763 C C . PRO A 1 103 ? -4.615 -2.206 -5.345 1.00 82.88 103 PRO A C 1
ATOM 765 O O . PRO A 1 103 ? -4.828 -3.275 -5.913 1.00 82.88 103 PRO A O 1
ATOM 768 N N . SER A 1 104 ? -5.130 -1.052 -5.783 1.00 77.19 104 SER A N 1
ATOM 769 C CA . SER A 1 104 ? -5.937 -0.897 -6.999 1.00 77.19 104 SER A CA 1
ATOM 770 C C . SER A 1 104 ? -5.215 -1.307 -8.287 1.00 77.19 104 SER A C 1
ATOM 772 O O . SER A 1 104 ? -5.887 -1.659 -9.254 1.00 77.19 104 SER A O 1
ATOM 774 N N . GLY A 1 105 ? -3.879 -1.297 -8.297 1.00 83.69 105 GLY A N 1
ATOM 775 C CA . GLY A 1 105 ? -3.064 -1.690 -9.443 1.00 83.69 105 GLY A CA 1
ATOM 776 C C . GLY A 1 105 ? -2.920 -0.588 -10.494 1.00 83.69 105 GLY A C 1
ATOM 777 O O . GLY A 1 105 ? -2.763 0.593 -10.166 1.00 83.69 105 GLY A O 1
ATOM 778 N N . LEU A 1 106 ? -2.944 -0.976 -11.770 1.00 85.06 106 LEU A N 1
ATOM 779 C CA . LEU A 1 106 ? -2.760 -0.067 -12.906 1.00 85.06 106 LEU A CA 1
ATOM 780 C C . LEU A 1 106 ? -3.774 1.080 -12.916 1.00 85.06 106 LEU A C 1
ATOM 782 O O . LEU A 1 106 ? -4.959 0.898 -12.647 1.00 85.06 106 LEU A O 1
ATOM 786 N N . ASN A 1 107 ? -3.298 2.256 -13.313 1.00 82.06 107 ASN A N 1
ATOM 787 C CA . ASN A 1 107 ? -4.128 3.408 -13.602 1.00 82.06 107 ASN A CA 1
ATOM 788 C C . ASN A 1 107 ? -4.668 3.291 -15.038 1.00 82.06 107 ASN A C 1
ATOM 790 O O . ASN A 1 107 ? -3.914 3.486 -16.002 1.00 82.06 107 ASN A O 1
ATOM 794 N N . PRO A 1 108 ? -5.971 3.018 -15.216 1.00 75.94 108 PRO A N 1
ATOM 795 C CA . PRO A 1 108 ? -6.523 2.751 -16.534 1.00 75.94 108 PRO A CA 1
ATOM 796 C C . PRO A 1 108 ? -6.509 3.972 -17.458 1.00 75.94 108 PRO A C 1
ATOM 798 O O . PRO A 1 108 ? -6.469 3.804 -18.673 1.00 75.94 108 PRO A O 1
ATOM 801 N N . SER A 1 109 ? -6.478 5.192 -16.906 1.00 76.00 109 SER A N 1
ATOM 802 C CA . SER A 1 109 ? -6.384 6.417 -17.714 1.00 76.00 109 SER A CA 1
ATOM 803 C C . SER A 1 109 ? -5.004 6.606 -18.356 1.00 76.00 109 SER A C 1
ATOM 805 O O . SER A 1 109 ? -4.885 7.295 -19.364 1.00 76.00 109 SER A O 1
ATOM 807 N N . LEU A 1 110 ? -3.966 5.963 -17.808 1.00 79.94 110 LEU A N 1
ATOM 808 C CA . LEU A 1 110 ? -2.582 6.060 -18.280 1.00 79.94 110 LEU A CA 1
ATOM 809 C C . LEU A 1 110 ? -2.126 4.833 -19.078 1.00 79.94 110 LEU A C 1
ATOM 811 O O . LEU A 1 110 ? -1.215 4.934 -19.900 1.00 79.94 110 LEU A O 1
ATOM 815 N N . ALA A 1 111 ? -2.779 3.689 -18.880 1.00 73.62 111 ALA A N 1
ATOM 816 C CA . ALA A 1 111 ? -2.482 2.449 -19.591 1.00 73.62 111 ALA A CA 1
ATOM 817 C C . ALA A 1 111 ? -2.946 2.447 -21.070 1.00 73.62 111 ALA A C 1
ATOM 819 O O . ALA A 1 111 ? -2.554 1.577 -21.836 1.00 73.62 111 ALA A O 1
ATOM 820 N N . GLY A 1 112 ? -3.734 3.429 -21.517 1.00 67.81 112 GLY A N 1
ATOM 821 C CA . GLY A 1 112 ? -4.132 3.573 -22.928 1.00 67.81 112 GLY A CA 1
ATOM 822 C C . GLY A 1 112 ? -3.264 4.517 -23.775 1.00 67.81 112 GLY A C 1
ATOM 823 O O . GLY A 1 112 ? -3.646 4.808 -24.904 1.00 67.81 112 GLY A O 1
ATOM 824 N N . GLY A 1 113 ? -2.157 5.055 -23.240 1.00 73.19 113 GLY A N 1
ATOM 825 C CA . GLY A 1 113 ? -1.421 6.168 -23.863 1.00 73.19 113 GLY A CA 1
ATOM 826 C C . GLY A 1 113 ? 0.106 6.046 -23.811 1.00 73.19 113 GLY A C 1
ATOM 827 O O . GLY A 1 113 ? 0.677 5.015 -24.143 1.00 73.19 113 GLY A O 1
ATOM 828 N N . ALA A 1 114 ? 0.795 7.112 -23.388 1.00 73.38 114 ALA A N 1
ATOM 829 C CA . ALA A 1 114 ? 2.262 7.223 -23.446 1.00 73.38 114 ALA A CA 1
ATOM 830 C C . ALA A 1 114 ? 3.039 6.109 -22.708 1.00 73.38 114 ALA A C 1
ATOM 832 O O . ALA A 1 114 ? 4.223 5.907 -22.963 1.00 73.38 114 ALA A O 1
ATOM 833 N N . PHE A 1 115 ? 2.381 5.369 -21.814 1.00 83.62 115 PHE A N 1
ATOM 834 C CA . PHE A 1 115 ? 2.990 4.310 -21.015 1.00 83.62 115 PHE A CA 1
ATOM 835 C C . PHE A 1 115 ? 2.690 2.889 -21.507 1.00 83.62 115 PHE A C 1
ATOM 837 O O . PHE A 1 115 ? 3.075 1.933 -20.835 1.00 83.62 115 PHE A O 1
ATOM 844 N N . THR A 1 116 ? 2.054 2.718 -22.674 1.00 84.75 116 THR A N 1
ATOM 845 C CA . THR A 1 116 ? 1.774 1.393 -23.259 1.00 84.75 116 THR A CA 1
ATOM 846 C C . THR A 1 116 ? 2.987 0.447 -23.285 1.00 84.75 116 THR A C 1
ATOM 848 O O . THR A 1 116 ? 2.819 -0.709 -22.893 1.00 84.75 116 THR A O 1
ATOM 851 N N . PRO A 1 117 ? 4.216 0.892 -23.629 1.00 87.75 117 PRO A N 1
ATOM 852 C CA . PRO A 1 117 ? 5.394 0.017 -23.604 1.00 87.75 117 PRO A CA 1
ATOM 853 C C . PRO A 1 117 ? 5.747 -0.525 -22.211 1.00 87.75 117 PRO A C 1
ATOM 855 O O . PRO A 1 117 ? 6.365 -1.577 -22.093 1.00 87.75 117 PRO A O 1
ATOM 858 N N . CYS A 1 118 ? 5.343 0.176 -21.150 1.00 90.44 118 CYS A N 1
ATOM 859 C CA . CYS A 1 118 ? 5.662 -0.174 -19.769 1.00 90.44 118 CYS A CA 1
ATOM 860 C C . CYS A 1 118 ? 4.649 -1.130 -19.127 1.00 90.44 118 CYS A C 1
ATOM 862 O O . CYS A 1 118 ? 4.904 -1.632 -18.033 1.00 90.44 118 CYS A O 1
ATOM 864 N N . ILE A 1 119 ? 3.512 -1.404 -19.777 1.00 88.44 119 ILE A N 1
ATOM 865 C CA . ILE A 1 119 ? 2.436 -2.233 -19.210 1.00 88.44 119 ILE A CA 1
ATOM 866 C C . ILE A 1 119 ? 2.893 -3.661 -18.886 1.00 88.44 119 ILE A C 1
ATOM 868 O O . ILE A 1 119 ? 2.607 -4.109 -17.776 1.00 88.44 119 ILE A O 1
ATOM 872 N N . PRO A 1 120 ? 3.613 -4.388 -19.765 1.00 90.12 120 PRO A N 1
ATOM 873 C CA . PRO A 1 120 ? 4.044 -5.752 -19.450 1.00 90.12 120 PRO A CA 1
ATOM 874 C C . PRO A 1 120 ? 4.967 -5.813 -18.225 1.00 90.12 120 PRO A C 1
ATOM 876 O O . PRO A 1 120 ? 4.853 -6.724 -17.410 1.00 90.12 120 PRO A O 1
ATOM 879 N N . LEU A 1 121 ? 5.835 -4.808 -18.066 1.00 93.38 121 LEU A N 1
ATOM 880 C CA . LEU A 1 121 ? 6.759 -4.692 -16.934 1.00 93.38 121 LEU A CA 1
ATOM 881 C C . LEU A 1 121 ? 6.001 -4.362 -15.643 1.00 93.38 121 LEU A C 1
ATOM 883 O O . LEU A 1 121 ? 6.205 -5.004 -14.618 1.00 93.38 121 LEU A O 1
ATOM 887 N N . ALA A 1 122 ? 5.049 -3.428 -15.719 1.00 91.25 122 ALA A N 1
ATOM 888 C CA . ALA A 1 122 ? 4.198 -3.057 -14.593 1.00 91.25 122 ALA A CA 1
ATOM 889 C C . ALA A 1 122 ? 3.334 -4.233 -14.115 1.00 91.25 122 ALA A C 1
ATOM 891 O O . ALA A 1 122 ? 3.159 -4.425 -12.915 1.00 91.25 122 ALA A O 1
ATOM 892 N N . LEU A 1 123 ? 2.822 -5.053 -15.038 1.00 89.94 123 LEU A N 1
ATOM 893 C CA . LEU A 1 123 ? 2.100 -6.282 -14.703 1.00 89.94 123 LEU A CA 1
ATOM 894 C C . LEU A 1 123 ? 2.995 -7.286 -13.972 1.00 89.94 123 LEU A C 1
ATOM 896 O O . LEU A 1 123 ? 2.553 -7.861 -12.978 1.00 89.94 123 LEU A O 1
ATOM 900 N N . ALA A 1 124 ? 4.239 -7.465 -14.419 1.00 92.00 124 ALA A N 1
ATOM 901 C CA . ALA A 1 124 ? 5.191 -8.357 -13.765 1.00 92.00 124 ALA A CA 1
ATOM 902 C C . ALA A 1 124 ? 5.556 -7.880 -12.346 1.00 92.00 124 ALA A C 1
ATOM 904 O O . ALA A 1 124 ? 5.548 -8.681 -11.413 1.00 92.00 124 ALA A O 1
ATOM 905 N N . ASP A 1 125 ? 5.782 -6.577 -12.156 1.00 93.19 125 ASP A N 1
ATOM 906 C CA . ASP A 1 125 ? 6.035 -5.975 -10.840 1.00 93.19 125 ASP A CA 1
ATOM 907 C C . ASP A 1 125 ? 4.844 -6.140 -9.882 1.00 93.19 125 ASP A C 1
ATOM 909 O O . ASP A 1 125 ? 5.007 -6.484 -8.707 1.00 93.19 125 ASP A O 1
ATOM 913 N N . MET A 1 126 ? 3.618 -5.936 -10.372 1.00 89.31 126 MET A N 1
ATOM 914 C CA . MET A 1 126 ? 2.411 -6.143 -9.567 1.00 89.31 126 MET A CA 1
ATOM 915 C C . MET A 1 126 ? 2.218 -7.617 -9.194 1.00 89.31 126 MET A C 1
ATOM 917 O O . MET A 1 126 ? 1.882 -7.910 -8.049 1.00 89.31 126 MET A O 1
ATOM 921 N N . GLN A 1 127 ? 2.475 -8.549 -10.119 1.00 89.75 127 GLN A N 1
ATOM 922 C CA . GLN A 1 127 ? 2.428 -9.988 -9.839 1.00 89.75 127 GLN A CA 1
ATOM 923 C C . GLN A 1 127 ? 3.478 -10.400 -8.800 1.00 89.75 127 GLN A C 1
ATOM 925 O O . GLN A 1 127 ? 3.152 -11.140 -7.873 1.00 89.75 127 GLN A O 1
ATOM 930 N N . ALA A 1 128 ? 4.705 -9.880 -8.903 1.00 90.56 128 ALA A N 1
ATOM 931 C CA . ALA A 1 128 ? 5.785 -10.155 -7.955 1.00 90.56 128 ALA A CA 1
ATOM 932 C C . ALA A 1 128 ? 5.469 -9.662 -6.530 1.00 90.56 128 ALA A C 1
ATOM 934 O O . ALA A 1 128 ? 5.904 -10.258 -5.547 1.00 90.56 128 ALA A O 1
ATOM 935 N N . THR A 1 129 ? 4.684 -8.590 -6.409 1.00 89.56 129 THR A N 1
ATOM 936 C CA . THR A 1 129 ? 4.387 -7.927 -5.128 1.00 89.56 129 THR A CA 1
ATOM 937 C C . THR A 1 129 ? 3.005 -8.240 -4.554 1.00 89.56 129 THR A C 1
ATOM 939 O O . THR A 1 129 ? 2.668 -7.752 -3.466 1.00 89.56 129 THR A O 1
ATOM 942 N N . GLY A 1 130 ? 2.210 -9.050 -5.263 1.00 86.56 130 GLY A N 1
ATOM 943 C CA . GLY A 1 130 ? 0.842 -9.413 -4.889 1.00 86.56 130 GLY A CA 1
ATOM 944 C C . GLY A 1 130 ? -0.184 -8.286 -5.065 1.00 86.56 130 GLY A C 1
ATOM 945 O O . GLY A 1 130 ? -1.255 -8.344 -4.463 1.00 86.56 130 GLY A O 1
ATOM 946 N N . LEU A 1 131 ? 0.134 -7.250 -5.848 1.00 86.62 131 LEU A N 1
ATOM 947 C CA . LEU A 1 131 ? -0.808 -6.188 -6.208 1.00 86.62 131 LEU A CA 1
ATOM 948 C C . LEU A 1 131 ? -1.760 -6.644 -7.325 1.00 86.62 131 LEU A C 1
ATOM 950 O O . LEU A 1 131 ? -1.507 -7.616 -8.039 1.00 86.62 131 LEU A O 1
ATOM 954 N N . ASN A 1 132 ? -2.876 -5.931 -7.492 1.00 79.50 132 ASN A N 1
ATOM 955 C CA . ASN A 1 132 ? -3.878 -6.278 -8.493 1.00 79.50 132 ASN A CA 1
ATOM 956 C C . ASN A 1 132 ? -3.348 -6.087 -9.928 1.00 79.50 132 ASN A C 1
ATOM 958 O O . ASN A 1 132 ? -3.302 -4.973 -10.444 1.00 79.50 132 ASN A O 1
ATOM 962 N N . ALA A 1 133 ? -3.014 -7.195 -10.592 1.00 77.12 133 ALA A N 1
ATOM 963 C CA . ALA A 1 133 ? -2.593 -7.219 -11.992 1.00 77.12 133 ALA A CA 1
ATOM 964 C C . ALA A 1 133 ? -3.747 -7.441 -12.993 1.00 77.12 133 ALA A C 1
ATOM 966 O O . ALA A 1 133 ? -3.525 -7.411 -14.201 1.00 77.12 133 ALA A O 1
ATOM 967 N N . ALA A 1 134 ? -4.979 -7.661 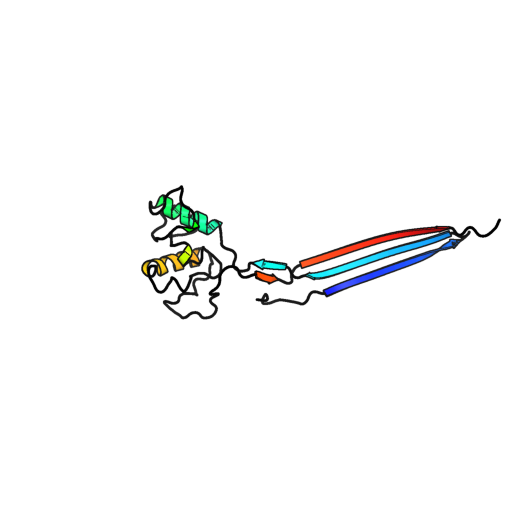-12.522 1.00 71.25 134 ALA A N 1
ATOM 968 C CA . ALA A 1 134 ? -6.134 -7.918 -13.385 1.00 71.25 134 ALA A CA 1
ATOM 969 C C . ALA A 1 134 ? -6.694 -6.639 -14.031 1.00 71.25 134 ALA A C 1
ATOM 971 O O . ALA A 1 134 ? -7.411 -6.710 -15.028 1.00 71.25 134 ALA A O 1
ATOM 972 N N . CYS A 1 135 ? -6.344 -5.465 -13.495 1.00 64.62 135 CYS A N 1
ATOM 973 C CA . CYS A 1 135 ? -6.822 -4.170 -13.971 1.00 64.62 135 CYS A CA 1
ATOM 974 C C . CYS A 1 135 ? -6.081 -3.645 -15.196 1.00 64.62 135 CYS A C 1
ATOM 976 O O . CYS A 1 135 ? -5.513 -2.560 -15.185 1.00 64.62 135 CYS A O 1
ATOM 978 N N . ASN A 1 136 ? -6.101 -4.423 -16.274 1.00 65.62 136 ASN A N 1
ATOM 979 C CA . ASN A 1 136 ? -5.445 -4.077 -17.523 1.00 65.62 136 ASN A CA 1
ATOM 980 C C . ASN A 1 136 ? -6.467 -3.639 -18.592 1.00 65.62 136 ASN A C 1
ATOM 982 O O . ASN A 1 136 ? -7.131 -4.501 -19.182 1.00 65.62 136 ASN A O 1
ATOM 986 N N . PRO A 1 137 ? -6.566 -2.335 -18.923 1.00 58.41 137 PRO A N 1
ATOM 987 C CA . PRO A 1 137 ? -7.452 -1.882 -19.996 1.00 58.41 137 PRO A CA 1
ATOM 988 C C . PRO A 1 137 ? -7.033 -2.394 -21.382 1.00 58.41 137 PRO A C 1
ATOM 990 O O . PRO A 1 137 ? -7.854 -2.371 -22.291 1.00 58.41 137 PRO A O 1
ATOM 993 N N . ALA A 1 138 ? -5.798 -2.883 -21.550 1.00 60.03 138 ALA A N 1
ATOM 994 C CA . ALA A 1 138 ? -5.302 -3.413 -22.818 1.00 60.03 138 ALA A CA 1
ATOM 995 C C . ALA A 1 138 ? -5.653 -4.894 -23.070 1.00 60.03 138 ALA A C 1
ATOM 997 O O . ALA A 1 138 ? -5.464 -5.354 -24.192 1.00 60.03 138 ALA A O 1
ATOM 998 N N . ALA A 1 139 ? -6.139 -5.650 -22.071 1.00 57.69 139 ALA A N 1
ATOM 999 C CA . ALA A 1 139 ? -6.349 -7.099 -22.217 1.00 57.69 139 ALA A CA 1
ATOM 1000 C C . ALA A 1 139 ? -7.767 -7.599 -21.890 1.00 57.69 139 ALA A C 1
ATOM 1002 O O . ALA A 1 139 ? -8.244 -8.484 -22.594 1.00 57.69 139 ALA A O 1
ATOM 1003 N N . THR A 1 140 ? -8.464 -7.078 -20.868 1.00 54.72 140 THR A N 1
ATOM 1004 C CA . THR A 1 140 ? -9.707 -7.732 -20.379 1.00 54.72 140 THR A CA 1
ATOM 1005 C C . THR A 1 140 ? -10.720 -6.802 -19.694 1.00 54.72 140 THR A C 1
ATOM 1007 O O . THR A 1 140 ? -11.491 -7.232 -18.836 1.00 54.72 140 THR A O 1
ATOM 1010 N N . GLY A 1 141 ? -10.779 -5.529 -20.088 1.00 58.47 141 GLY A N 1
ATOM 1011 C CA . GLY A 1 141 ? -11.775 -4.588 -19.562 1.00 58.47 141 GLY A CA 1
ATOM 1012 C C . GLY A 1 141 ? -11.558 -4.196 -18.091 1.00 58.47 141 GLY A C 1
ATOM 1013 O O . GLY A 1 141 ? -10.643 -4.656 -17.419 1.00 58.47 141 GLY A O 1
ATOM 1014 N N . LEU A 1 142 ? -12.395 -3.282 -17.595 1.00 60.94 142 LEU A N 1
ATOM 1015 C CA . LEU A 1 142 ? -12.231 -2.601 -16.297 1.00 60.94 142 LEU A CA 1
ATOM 1016 C C . LEU A 1 142 ? -13.051 -3.235 -15.157 1.00 60.94 142 LEU A C 1
ATOM 1018 O O . LEU A 1 142 ? -13.362 -2.574 -14.164 1.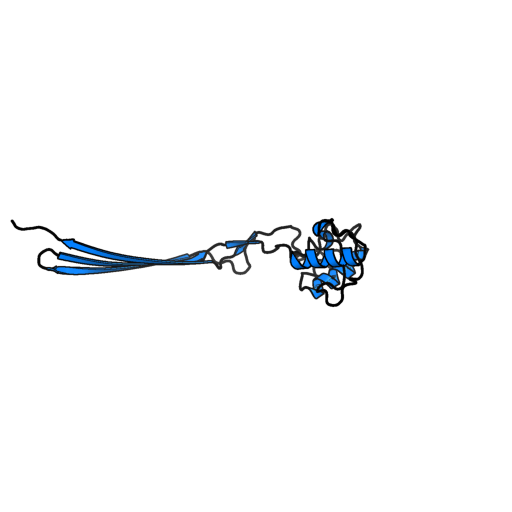00 60.94 142 LEU A O 1
ATOM 1022 N N . ALA A 1 143 ? -13.463 -4.496 -15.298 1.00 55.41 143 ALA A N 1
ATOM 1023 C CA . ALA A 1 143 ? -14.330 -5.141 -14.317 1.00 55.41 143 ALA A CA 1
ATOM 1024 C C . ALA A 1 143 ? -13.615 -5.285 -12.958 1.00 55.41 143 ALA A C 1
ATOM 1026 O O . ALA A 1 143 ? -12.519 -5.831 -12.883 1.00 55.41 143 ALA A O 1
ATOM 1027 N N . ASN A 1 144 ? -14.253 -4.814 -11.878 1.00 54.47 144 ASN A N 1
ATOM 1028 C CA . ASN A 1 144 ? -13.716 -4.807 -10.505 1.00 54.47 144 ASN A CA 1
ATOM 1029 C C . ASN A 1 144 ? -12.430 -3.988 -10.301 1.00 54.47 144 ASN A C 1
ATOM 1031 O O . ASN A 1 144 ? -11.732 -4.166 -9.301 1.00 54.47 144 ASN A O 1
ATOM 1035 N N . CYS A 1 145 ? -12.135 -3.064 -11.212 1.00 63.34 145 CYS A N 1
ATOM 1036 C CA . CYS A 1 145 ? -11.048 -2.116 -11.036 1.00 63.34 145 CYS A CA 1
ATOM 1037 C C . CYS A 1 145 ? -11.515 -0.925 -10.227 1.00 63.34 145 CYS A C 1
ATOM 1039 O O . CYS A 1 145 ? -12.558 -0.350 -10.521 1.00 63.34 145 CYS A O 1
ATOM 1041 N N . VAL A 1 146 ? -10.749 -0.561 -9.200 1.00 58.56 146 VAL A N 1
ATOM 1042 C CA . VAL A 1 146 ? -10.991 0.661 -8.434 1.00 58.56 146 VAL A CA 1
ATOM 1043 C C . VAL A 1 146 ? -10.357 1.803 -9.231 1.00 58.56 146 VAL A C 1
ATOM 1045 O O . VAL A 1 146 ? -9.132 1.872 -9.290 1.00 58.56 146 VAL A O 1
ATOM 1048 N N . PRO A 1 147 ? -11.146 2.687 -9.873 1.00 53.34 147 PRO A N 1
ATOM 1049 C CA . PRO A 1 147 ? -10.612 3.727 -10.752 1.00 53.34 147 PRO A CA 1
ATOM 1050 C C . PRO A 1 147 ? -10.145 4.968 -9.972 1.00 53.34 147 PRO A C 1
ATOM 1052 O O . PRO A 1 147 ? -9.794 5.980 -10.573 1.00 53.34 147 PRO A O 1
ATOM 1055 N N . PHE A 1 148 ? -10.188 4.919 -8.638 1.00 54.31 148 PHE A N 1
ATOM 1056 C CA . PHE A 1 148 ? -9.992 6.063 -7.755 1.00 54.31 148 PHE A CA 1
ATOM 1057 C C . PHE A 1 148 ? -8.774 5.887 -6.842 1.00 54.31 148 PHE A C 1
ATOM 1059 O O . PHE A 1 148 ? -8.280 4.779 -6.637 1.00 54.31 148 PHE A O 1
ATOM 1066 N N . SER A 1 149 ? -8.328 7.027 -6.306 1.00 63.78 149 SER A N 1
ATOM 1067 C CA . SER A 1 149 ? -7.239 7.203 -5.337 1.00 63.78 149 SER A CA 1
ATOM 1068 C C . SER A 1 149 ? -7.559 6.547 -3.974 1.00 63.78 149 SER A C 1
ATOM 1070 O O . SER A 1 149 ? -8.078 5.432 -3.907 1.00 63.78 149 SER A O 1
ATOM 1072 N N . ASP A 1 150 ? -7.209 7.210 -2.872 1.00 56.66 150 ASP A N 1
ATOM 1073 C CA . ASP A 1 150 ? -7.538 6.811 -1.506 1.00 56.66 150 ASP A CA 1
ATOM 1074 C C . ASP A 1 150 ? -9.013 6.407 -1.385 1.00 56.66 150 ASP A C 1
ATOM 1076 O O . ASP A 1 150 ? -9.921 7.100 -1.849 1.00 56.66 150 ASP A O 1
ATOM 1080 N N . MET A 1 151 ? -9.243 5.250 -0.775 1.00 59.81 151 MET A N 1
ATOM 1081 C CA . MET A 1 151 ? -10.572 4.705 -0.560 1.00 59.81 151 MET A CA 1
ATOM 1082 C C . MET A 1 151 ? -10.714 4.452 0.929 1.00 59.81 151 MET A C 1
ATOM 1084 O O . MET A 1 151 ? -10.309 3.400 1.421 1.00 59.81 151 MET A O 1
ATOM 1088 N N . ASP A 1 152 ? -11.307 5.403 1.643 1.00 56.62 152 ASP A N 1
ATOM 1089 C CA . ASP A 1 152 ? -11.672 5.195 3.039 1.00 56.62 152 ASP A CA 1
ATOM 1090 C C . ASP A 1 152 ? -12.793 4.157 3.093 1.00 56.62 152 ASP A C 1
ATOM 1092 O O . ASP A 1 152 ? -13.965 4.420 2.790 1.00 56.62 152 ASP A O 1
ATOM 1096 N N . ALA A 1 153 ? -12.415 2.924 3.414 1.00 57.34 153 ALA A N 1
ATOM 1097 C CA . ALA A 1 153 ? -13.371 1.891 3.731 1.00 57.34 153 ALA A CA 1
ATOM 1098 C C . ALA A 1 153 ? -13.695 2.001 5.219 1.00 57.34 153 ALA A C 1
ATOM 1100 O O . ALA A 1 153 ? -12.814 2.032 6.081 1.00 57.34 153 ALA A O 1
ATOM 1101 N N . ASN A 1 154 ? -14.988 2.051 5.522 1.00 55.84 154 ASN A N 1
ATOM 1102 C CA . ASN A 1 154 ? -15.453 1.900 6.890 1.00 55.84 154 ASN A CA 1
ATOM 1103 C C . ASN A 1 154 ? -15.315 0.425 7.278 1.00 55.84 154 ASN A C 1
ATOM 1105 O O . ASN A 1 154 ? -16.012 -0.443 6.738 1.00 55.84 154 ASN A O 1
ATOM 1109 N N . TYR A 1 155 ? -14.390 0.144 8.195 1.00 59.34 155 TYR A N 1
ATOM 1110 C CA . TYR A 1 155 ? -14.233 -1.167 8.811 1.00 59.34 155 TYR A CA 1
ATOM 1111 C C . TYR A 1 155 ? -14.966 -1.202 10.145 1.00 59.34 155 TYR A C 1
ATOM 1113 O O . TYR A 1 155 ? -14.917 -0.255 10.921 1.00 59.34 155 TYR A O 1
ATOM 1121 N N . SER A 1 156 ? -15.609 -2.329 10.435 1.00 56.91 156 SER A N 1
ATOM 1122 C CA . SER A 1 156 ? -16.390 -2.520 11.657 1.00 56.91 156 SER A CA 1
ATOM 1123 C C . SER A 1 156 ? -15.742 -3.544 12.594 1.00 56.91 156 SER A C 1
ATOM 1125 O O . SER A 1 156 ? -16.329 -4.558 12.977 1.00 56.91 156 SER A O 1
ATOM 1127 N N . ASN A 1 157 ? -14.461 -3.324 12.893 1.00 62.47 157 ASN A N 1
ATOM 1128 C CA . ASN A 1 157 ? -13.630 -4.230 13.692 1.00 62.47 157 ASN A CA 1
ATOM 1129 C C . ASN A 1 157 ? -13.099 -3.595 14.987 1.00 62.47 157 ASN A C 1
ATOM 1131 O O . ASN A 1 157 ? -12.304 -4.220 15.684 1.00 62.47 157 ASN A O 1
ATOM 1135 N N . GLY A 1 158 ? -13.512 -2.370 15.324 1.00 61.84 158 GLY A N 1
ATOM 1136 C CA . GLY A 1 158 ? -13.155 -1.757 16.598 1.00 61.84 158 GLY A CA 1
ATOM 1137 C C . GLY A 1 158 ? -13.928 -2.375 17.767 1.00 61.84 158 GLY A C 1
ATOM 1138 O O . GLY A 1 158 ? -15.119 -2.674 17.654 1.00 61.84 158 GLY A O 1
ATOM 1139 N N . SER A 1 159 ? -13.262 -2.517 18.910 1.00 74.31 159 SER A N 1
ATOM 1140 C CA . SER A 1 159 ? -13.880 -2.863 20.192 1.00 74.31 159 SER A CA 1
ATOM 1141 C C . SER A 1 159 ? -13.466 -1.852 21.251 1.00 74.31 159 SER A C 1
ATOM 1143 O O . SER A 1 159 ? -12.302 -1.456 21.288 1.00 74.31 159 SER A O 1
ATOM 1145 N N . SER A 1 160 ? -14.391 -1.471 22.126 1.00 75.19 160 SER A N 1
ATOM 1146 C CA . SER A 1 160 ? -14.083 -0.679 23.316 1.00 75.19 160 SER A CA 1
ATOM 1147 C C . SER A 1 160 ? -14.765 -1.299 24.523 1.00 75.19 160 SER A C 1
ATOM 1149 O O . SER A 1 160 ? -15.941 -1.649 24.453 1.00 75.19 160 SER A O 1
ATOM 1151 N N . ILE A 1 161 ? -14.021 -1.477 25.610 1.00 82.38 161 ILE A N 1
ATOM 1152 C CA . ILE A 1 161 ? -14.50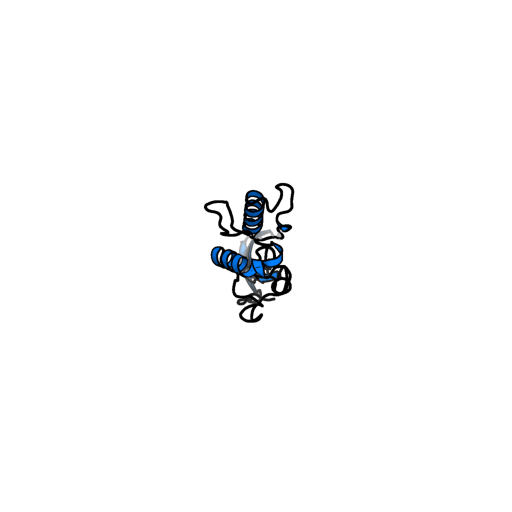9 -2.120 26.827 1.00 82.38 161 ILE A CA 1
ATOM 1153 C C . ILE A 1 161 ? -14.239 -1.179 27.996 1.00 82.38 161 ILE A C 1
ATOM 1155 O O . ILE A 1 161 ? -13.089 -0.844 28.272 1.00 82.38 161 ILE A O 1
ATOM 1159 N N . TYR A 1 162 ? -15.306 -0.774 28.679 1.00 81.31 162 TYR A N 1
ATOM 1160 C CA . TYR A 1 162 ? -15.250 0.055 29.874 1.00 81.31 162 TYR A CA 1
ATOM 1161 C C . TYR A 1 162 ? -15.777 -0.709 31.080 1.00 81.31 162 TYR A C 1
ATOM 1163 O O . TYR A 1 162 ? -16.811 -1.377 31.011 1.00 81.31 162 TYR A O 1
ATOM 1171 N N . HIS A 1 163 ? -15.072 -0.545 32.193 1.00 88.69 163 HIS A N 1
ATOM 1172 C CA . HIS A 1 163 ? -15.453 -1.041 33.504 1.00 88.69 163 HIS A CA 1
ATOM 1173 C C . HIS A 1 163 ? -15.453 0.138 34.476 1.00 88.69 163 HIS A C 1
ATOM 1175 O O . HIS A 1 163 ? -14.513 0.930 34.488 1.00 88.69 163 HIS A O 1
ATOM 1181 N N . GLY A 1 164 ? -16.494 0.255 35.288 1.00 89.44 164 GLY A N 1
ATOM 1182 C CA . GLY A 1 164 ? -16.577 1.219 36.375 1.00 89.44 164 GLY A CA 1
ATOM 1183 C C . GLY A 1 164 ? -16.962 0.495 37.649 1.00 89.44 164 GLY A C 1
ATOM 1184 O O . GLY A 1 164 ? -17.958 -0.214 37.665 1.00 89.44 164 GLY A O 1
ATOM 1185 N N . PHE A 1 165 ? -16.186 0.663 38.711 1.00 92.69 165 PHE A N 1
ATOM 1186 C CA . PHE A 1 165 ? -16.522 0.145 40.032 1.00 92.69 165 PHE A CA 1
ATOM 1187 C C . PHE A 1 165 ? -16.615 1.315 41.002 1.00 92.69 165 PHE A C 1
ATOM 1189 O O . PHE A 1 165 ? -15.708 2.147 41.052 1.00 92.69 165 PHE A O 1
ATOM 1196 N N . SER A 1 166 ? -17.713 1.401 41.744 1.00 90.88 166 SER A N 1
ATOM 1197 C CA . SER A 1 166 ? -17.916 2.424 42.759 1.00 90.88 166 SER A CA 1
ATOM 1198 C C . SER A 1 166 ? -18.373 1.804 44.071 1.00 90.88 166 SER A C 1
ATOM 1200 O O . SER A 1 166 ? -19.132 0.838 44.119 1.00 90.88 166 SER A O 1
ATOM 1202 N N . THR A 1 167 ? -17.881 2.386 45.158 1.00 92.56 167 THR A N 1
ATOM 1203 C CA . THR A 1 167 ? -18.206 1.984 46.524 1.00 92.56 167 THR A CA 1
ATOM 1204 C C . THR A 1 167 ? -18.680 3.209 47.278 1.00 92.56 167 THR A C 1
ATOM 1206 O O . THR A 1 167 ? -17.972 4.216 47.323 1.00 92.56 167 THR A O 1
ATOM 1209 N N . ASN A 1 168 ? -19.861 3.141 47.874 1.00 91.12 168 ASN A N 1
ATOM 1210 C CA . ASN A 1 168 ? -20.435 4.232 48.642 1.00 91.12 168 ASN A CA 1
ATOM 1211 C C . ASN A 1 168 ? -20.787 3.744 50.048 1.00 91.12 168 ASN A C 1
ATOM 1213 O O . ASN A 1 168 ? -21.550 2.795 50.201 1.00 91.12 168 ASN A O 1
ATOM 1217 N N . LEU A 1 169 ? -20.234 4.400 51.067 1.00 92.56 169 LEU A N 1
ATOM 1218 C CA . LEU A 1 169 ? -20.595 4.188 52.464 1.00 92.56 169 LEU A CA 1
ATOM 1219 C C . LEU A 1 169 ? -21.340 5.425 52.962 1.00 92.56 169 LEU A C 1
ATOM 1221 O O . LEU A 1 169 ? -20.791 6.528 52.977 1.00 92.56 169 LEU A O 1
ATOM 1225 N N . ARG A 1 170 ? -22.579 5.241 53.410 1.00 90.88 170 ARG A N 1
ATOM 1226 C CA . ARG A 1 170 ? -23.428 6.309 53.936 1.00 90.88 170 ARG A CA 1
ATOM 1227 C C . ARG A 1 170 ? -23.669 6.108 55.425 1.00 90.88 170 ARG A C 1
ATOM 1229 O O . ARG A 1 170 ? -24.021 5.013 55.845 1.00 90.88 170 ARG A O 1
ATOM 1236 N N . LYS A 1 171 ? -23.569 7.190 56.205 1.00 90.12 171 LYS A N 1
ATOM 1237 C CA . LYS A 1 171 ? -24.012 7.251 57.604 1.00 90.12 171 LYS A CA 1
ATOM 1238 C C . LYS A 1 171 ? -25.202 8.200 57.738 1.00 90.12 171 LYS A C 1
ATOM 1240 O O . LYS A 1 171 ? -25.129 9.349 57.306 1.00 90.12 171 LYS A O 1
ATOM 1245 N N . ARG A 1 172 ? -26.300 7.737 58.333 1.00 85.44 172 ARG A N 1
ATOM 1246 C CA . ARG A 1 172 ? -27.419 8.575 58.781 1.00 85.44 172 ARG A CA 1
ATOM 1247 C C . ARG A 1 172 ? -27.226 8.896 60.260 1.00 85.44 172 ARG A C 1
ATOM 1249 O O . ARG A 1 172 ? -27.164 7.992 61.085 1.00 85.44 172 ARG A O 1
ATOM 1256 N N . PHE A 1 173 ? -27.138 10.182 60.590 1.00 82.25 173 PHE A N 1
ATOM 1257 C CA . PHE A 1 173 ? -27.169 10.652 61.974 1.00 82.25 173 PHE A CA 1
ATOM 1258 C C . PHE A 1 173 ? -28.632 10.837 62.372 1.00 82.25 173 PHE A C 1
ATOM 1260 O O . PHE A 1 173 ? -29.329 11.662 61.787 1.00 82.25 173 PHE A O 1
ATOM 1267 N N . GLY A 1 174 ? -29.111 10.009 63.297 1.00 69.44 174 GLY A N 1
ATOM 1268 C CA . GLY A 1 174 ? -30.531 9.918 63.625 1.00 69.44 174 GLY A CA 1
ATOM 1269 C C . GLY A 1 174 ? -30.783 9.464 65.054 1.00 69.44 174 GLY A C 1
ATOM 1270 O O . GLY A 1 174 ? -31.503 8.497 65.245 1.00 69.44 174 GLY A O 1
ATOM 1271 N N . SER A 1 175 ? -30.158 10.136 66.022 1.00 61.00 175 SER A N 1
ATOM 1272 C CA . SER A 1 175 ? -30.629 10.302 67.408 1.00 61.00 175 SER A CA 1
ATOM 1273 C C . SER A 1 175 ? -29.584 11.126 68.169 1.00 61.00 175 SER A C 1
ATOM 1275 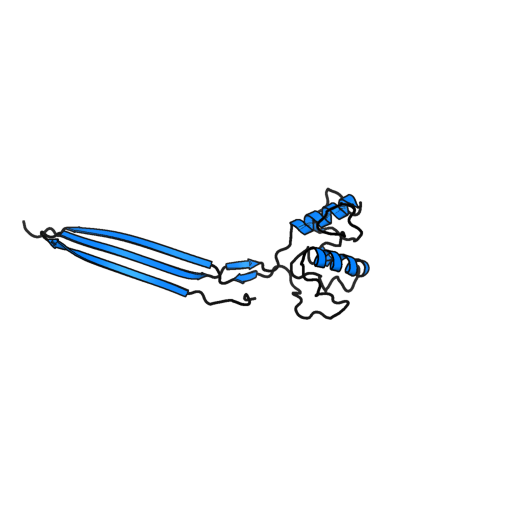O O . SER A 1 175 ? -28.428 10.703 68.251 1.00 61.00 175 SER A O 1
ATOM 1277 N N . HIS A 1 176 ? -29.992 12.305 68.647 1.00 50.66 176 HIS A N 1
ATOM 1278 C CA . HIS A 1 176 ? -29.285 13.079 69.672 1.00 50.66 176 HIS A CA 1
ATOM 1279 C C . HIS A 1 176 ? -29.544 12.479 71.053 1.00 50.66 176 HIS A C 1
ATOM 1281 O O . HIS A 1 176 ? -30.667 11.957 71.243 1.00 50.66 176 HIS A O 1
#

pLDDT: mean 81.24, std 13.65, range [45.94, 96.44]